Protein AF-A0A7W0TK00-F1 (afdb_monomer_lite)

Radius of gyration: 16.43 Å; chains: 1; bounding box: 36×16×45 Å

pLDDT: mean 95.7, std 5.64, range [63.34, 98.75]

Secondary structure (DSSP, 8-state):
--HHHHHHHHHHHHHHHHHHHHHHTTGGG-HHHHHHHHHHHHHHHHHHHHHHHHHHHHHHHHHH-----

Structure (mmCIF, N/CA/C/O backbone):
data_AF-A0A7W0TK00-F1
#
_entry.id   AF-A0A7W0TK00-F1
#
loop_
_atom_site.group_PDB
_atom_site.id
_atom_site.type_symbol
_atom_site.label_atom_id
_atom_site.label_alt_id
_atom_site.label_comp_id
_atom_site.label_asym_id
_atom_site.label_entity_id
_atom_site.label_seq_id
_atom_site.pdbx_PDB_ins_code
_atom_site.Cartn_x
_atom_site.Cartn_y
_atom_site.Cartn_z
_atom_site.occupancy
_atom_site.B_iso_or_equiv
_atom_site.au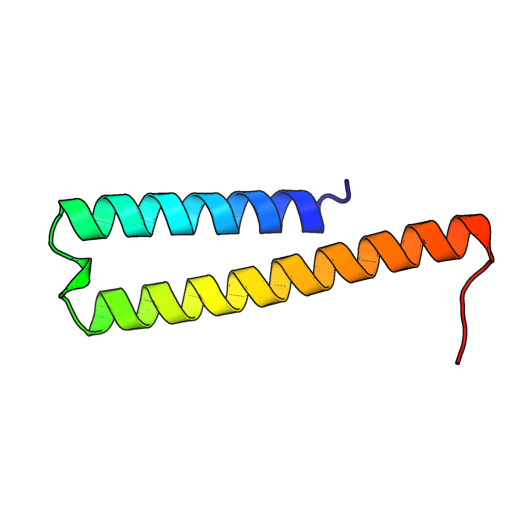th_seq_id
_atom_site.auth_comp_id
_atom_site.auth_asym_id
_atom_site.auth_atom_id
_atom_site.pdbx_PDB_model_num
ATOM 1 N N . MET A 1 1 ? -2.499 5.612 15.873 1.00 81.00 1 MET A N 1
ATOM 2 C CA . MET A 1 1 ? -2.737 4.891 14.617 1.00 81.00 1 MET A CA 1
ATOM 3 C C . MET A 1 1 ? -2.192 3.495 14.791 1.00 81.00 1 MET A C 1
ATOM 5 O O . MET A 1 1 ? -1.053 3.384 15.226 1.00 81.00 1 MET A O 1
ATOM 9 N N . SER A 1 2 ? -3.002 2.472 14.543 1.00 95.38 2 SER A N 1
ATOM 10 C CA . SER A 1 2 ? -2.600 1.071 14.648 1.00 95.38 2 SER A CA 1
ATOM 11 C C . SER A 1 2 ? -1.436 0.765 13.706 1.00 95.38 2 SER A C 1
ATOM 13 O O . SER A 1 2 ? -1.327 1.368 12.634 1.00 95.38 2 SER A O 1
ATOM 15 N N . ASP A 1 3 ? -0.588 -0.191 14.086 1.00 97.88 3 ASP A N 1
ATOM 16 C CA . ASP A 1 3 ? 0.565 -0.595 13.272 1.00 97.88 3 ASP A CA 1
ATOM 17 C C . ASP A 1 3 ? 0.131 -1.088 11.885 1.00 97.88 3 ASP A C 1
ATOM 19 O O . ASP A 1 3 ? 0.753 -0.744 10.882 1.00 97.88 3 ASP A O 1
AT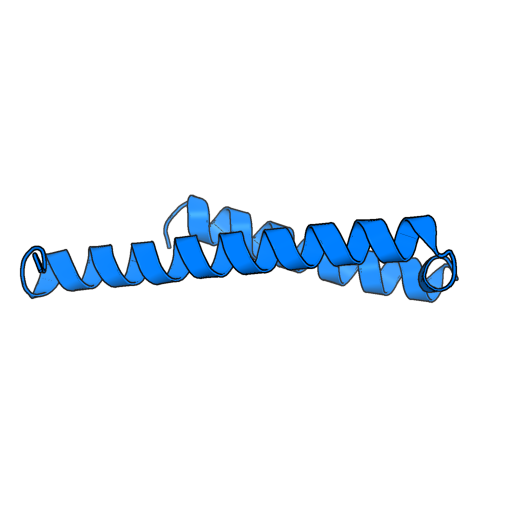OM 23 N N . ALA A 1 4 ? -0.996 -1.806 11.808 1.00 97.44 4 ALA A N 1
ATOM 24 C CA . ALA A 1 4 ? -1.583 -2.258 10.549 1.00 97.44 4 ALA A CA 1
ATOM 25 C C . ALA A 1 4 ? -1.977 -1.084 9.636 1.00 97.44 4 ALA A C 1
ATOM 27 O O . ALA A 1 4 ? -1.661 -1.096 8.447 1.00 97.44 4 ALA A O 1
ATOM 28 N N . LEU A 1 5 ? -2.619 -0.041 10.182 1.00 98.31 5 LEU A N 1
ATOM 29 C CA . LEU A 1 5 ? -2.986 1.133 9.387 1.00 98.31 5 LEU A CA 1
ATOM 30 C C . LEU A 1 5 ? -1.753 1.944 8.970 1.00 98.31 5 LEU A C 1
ATOM 32 O O . LEU A 1 5 ? -1.690 2.431 7.842 1.00 98.31 5 LEU A O 1
ATOM 36 N N . GLN A 1 6 ? -0.761 2.079 9.852 1.00 98.44 6 GLN A N 1
ATOM 37 C CA . GLN A 1 6 ? 0.499 2.756 9.534 1.00 98.44 6 GLN A CA 1
ATOM 38 C C . GLN A 1 6 ? 1.263 2.030 8.425 1.00 98.44 6 GLN A C 1
ATOM 40 O O . GLN A 1 6 ? 1.670 2.682 7.465 1.00 98.44 6 GLN A O 1
ATOM 45 N N . SER A 1 7 ? 1.406 0.708 8.514 1.00 98.44 7 SER A N 1
ATOM 46 C CA . SER A 1 7 ? 2.075 -0.103 7.493 1.00 98.44 7 SER A CA 1
ATOM 47 C C . SER A 1 7 ? 1.344 -0.041 6.149 1.00 98.44 7 SER A C 1
ATOM 49 O O . SER A 1 7 ? 1.969 0.288 5.144 1.00 98.44 7 SER A O 1
ATOM 51 N N . ALA A 1 8 ? 0.018 -0.224 6.126 1.00 98.31 8 ALA A N 1
ATOM 52 C CA . ALA A 1 8 ? -0.761 -0.143 4.888 1.00 98.31 8 ALA A CA 1
ATOM 53 C C . ALA A 1 8 ? -0.707 1.255 4.242 1.00 98.31 8 ALA A C 1
ATOM 55 O O . ALA A 1 8 ? -0.670 1.384 3.019 1.00 98.31 8 ALA A O 1
ATOM 56 N N . ARG A 1 9 ? -0.670 2.322 5.055 1.00 98.50 9 ARG A N 1
ATOM 57 C CA . ARG A 1 9 ? -0.530 3.700 4.560 1.00 98.50 9 ARG A CA 1
ATOM 58 C C . ARG A 1 9 ? 0.840 3.951 3.930 1.00 98.50 9 ARG A C 1
ATOM 60 O O . ARG A 1 9 ? 0.900 4.647 2.921 1.00 98.50 9 ARG A O 1
ATOM 67 N N . ILE A 1 10 ? 1.908 3.443 4.547 1.00 98.62 10 ILE A N 1
ATOM 68 C CA . ILE A 1 10 ? 3.278 3.552 4.025 1.00 98.62 10 ILE A CA 1
ATOM 69 C C . ILE A 1 10 ? 3.380 2.791 2.706 1.00 98.62 10 ILE A C 1
ATOM 71 O O . ILE A 1 10 ? 3.752 3.387 1.705 1.00 98.62 10 ILE A O 1
ATOM 75 N N . HIS A 1 11 ? 2.925 1.541 2.679 1.00 98.56 11 HIS A N 1
ATOM 76 C CA . HIS A 1 11 ? 2.970 0.711 1.480 1.00 98.56 11 HIS A CA 1
ATOM 77 C C . HIS A 1 11 ? 2.209 1.339 0.297 1.00 98.56 11 HIS A C 1
ATOM 79 O O . HIS A 1 11 ? 2.722 1.432 -0.813 1.00 98.56 11 HIS A O 1
ATOM 85 N N . LEU A 1 12 ? 1.015 1.896 0.537 1.00 98.50 12 LEU A N 1
ATOM 86 C CA . LEU A 1 12 ? 0.274 2.610 -0.507 1.00 98.50 12 LEU A CA 1
ATOM 87 C C . LEU A 1 12 ? 0.980 3.899 -0.979 1.00 98.50 12 LEU A C 1
ATOM 89 O O . LEU A 1 12 ? 0.739 4.354 -2.098 1.00 98.50 12 LEU A O 1
ATOM 93 N N . ALA A 1 13 ? 1.801 4.534 -0.137 1.00 98.62 13 ALA A N 1
ATOM 94 C CA . ALA A 1 13 ? 2.617 5.676 -0.544 1.00 98.62 13 ALA A CA 1
ATOM 95 C C . ALA A 1 13 ? 3.803 5.230 -1.411 1.00 98.62 13 ALA A C 1
ATOM 97 O O . ALA A 1 13 ? 4.021 5.825 -2.462 1.00 98.62 13 ALA A O 1
ATOM 98 N N . GLU A 1 14 ? 4.483 4.149 -1.029 1.00 98.75 14 GLU A N 1
ATOM 99 C CA . GLU A 1 14 ? 5.583 3.546 -1.794 1.00 98.75 14 GLU A CA 1
ATOM 100 C C . GLU A 1 14 ? 5.130 3.145 -3.205 1.00 98.75 14 GLU A C 1
ATOM 102 O O . GLU A 1 14 ? 5.762 3.534 -4.180 1.00 98.75 14 GLU A O 1
ATOM 107 N N . LEU A 1 15 ? 3.967 2.498 -3.347 1.00 98.56 15 LEU A N 1
ATOM 108 C CA . LEU A 1 15 ? 3.422 2.124 -4.663 1.00 98.56 15 LEU A CA 1
ATOM 109 C C . LEU A 1 15 ? 3.086 3.333 -5.550 1.00 98.56 15 LEU A C 1
ATOM 111 O O . LEU A 1 15 ? 3.165 3.269 -6.777 1.00 98.56 15 LEU A O 1
ATOM 115 N N . ARG A 1 16 ? 2.713 4.471 -4.950 1.00 98.38 16 ARG A N 1
ATOM 116 C CA . ARG A 1 16 ? 2.492 5.719 -5.701 1.00 98.38 16 ARG A CA 1
ATOM 117 C C . ARG A 1 16 ? 3.805 6.335 -6.168 1.00 98.38 16 ARG A C 1
ATOM 119 O O . ARG A 1 16 ? 3.846 6.894 -7.263 1.00 98.38 16 ARG A O 1
ATOM 126 N N . GLU A 1 17 ? 4.849 6.252 -5.348 1.00 98.56 17 GLU A N 1
ATOM 127 C CA . GLU A 1 17 ? 6.198 6.665 -5.735 1.00 98.56 17 GLU A CA 1
ATOM 128 C C . GLU A 1 17 ? 6.746 5.763 -6.844 1.00 98.56 17 GLU A C 1
ATOM 130 O O . GLU A 1 17 ? 7.273 6.272 -7.834 1.00 98.56 17 GLU A O 1
ATOM 135 N N . GLU A 1 18 ? 6.533 4.451 -6.743 1.00 98.25 18 GLU A N 1
ATOM 136 C CA . GLU A 1 18 ? 6.883 3.491 -7.786 1.00 98.25 18 GLU A CA 1
ATOM 137 C C . GLU A 1 18 ? 6.163 3.798 -9.099 1.00 98.25 18 GLU A C 1
ATOM 139 O O . GLU A 1 18 ? 6.812 3.899 -10.135 1.00 98.25 18 GLU A O 1
ATOM 144 N N . LEU A 1 19 ? 4.851 4.054 -9.074 1.00 97.81 19 LEU A N 1
ATOM 145 C CA . LEU A 1 19 ? 4.108 4.444 -10.275 1.00 97.81 19 LEU A CA 1
ATOM 146 C C . LEU A 1 19 ? 4.683 5.710 -10.925 1.00 97.81 19 LEU A C 1
ATOM 148 O O . LEU A 1 19 ? 4.811 5.780 -12.152 1.00 97.81 19 LEU A O 1
ATOM 152 N N . ALA A 1 20 ? 5.041 6.714 -10.121 1.00 98.12 20 ALA A N 1
ATOM 153 C CA . ALA A 1 20 ? 5.665 7.930 -10.628 1.00 98.12 20 ALA A CA 1
ATOM 154 C C . ALA A 1 20 ? 7.032 7.632 -11.269 1.00 98.12 20 ALA A C 1
ATOM 156 O O . ALA A 1 20 ? 7.305 8.094 -12.379 1.00 98.12 20 ALA A O 1
ATOM 157 N N . ALA A 1 21 ? 7.863 6.816 -10.618 1.00 98.06 21 ALA A N 1
ATOM 158 C CA . ALA A 1 21 ? 9.163 6.402 -11.137 1.00 98.06 21 ALA A CA 1
ATOM 159 C C . ALA A 1 21 ? 9.039 5.568 -12.424 1.00 98.06 21 ALA A C 1
ATOM 161 O O . ALA A 1 21 ? 9.728 5.842 -13.406 1.00 98.06 21 ALA A O 1
ATOM 162 N N . ALA A 1 22 ? 8.117 4.608 -12.461 1.00 97.38 22 ALA A N 1
ATOM 163 C CA . ALA A 1 22 ? 7.838 3.775 -13.623 1.00 97.38 22 ALA A CA 1
ATOM 164 C C . ALA A 1 22 ? 7.341 4.593 -14.817 1.00 97.38 22 ALA A C 1
ATOM 166 O O . ALA A 1 22 ? 7.733 4.332 -15.954 1.00 97.38 22 ALA A O 1
ATOM 167 N N . THR A 1 23 ? 6.521 5.614 -14.563 1.00 97.19 23 THR A N 1
ATOM 168 C CA . THR A 1 23 ? 6.070 6.553 -15.597 1.00 97.19 23 THR A CA 1
ATOM 169 C C . THR A 1 23 ? 7.254 7.320 -16.185 1.00 97.19 23 THR A C 1
ATOM 171 O O . THR A 1 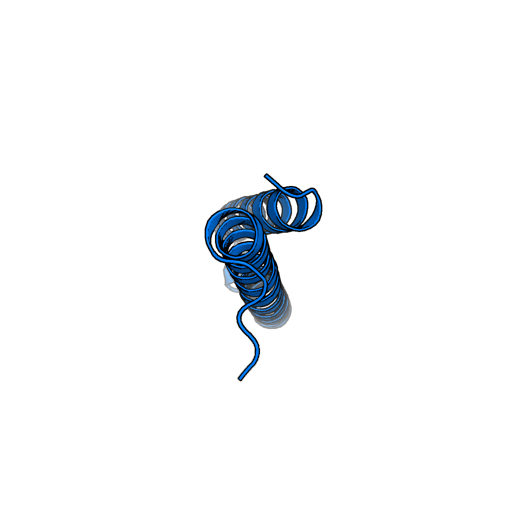23 ? 7.396 7.389 -17.403 1.00 97.19 23 THR A O 1
ATOM 174 N N . LEU A 1 24 ? 8.151 7.842 -15.341 1.00 97.88 24 LEU A N 1
ATOM 175 C CA . LEU A 1 24 ? 9.358 8.543 -15.796 1.00 97.88 24 LEU A CA 1
ATOM 176 C C . LEU A 1 24 ? 10.330 7.625 -16.554 1.00 97.88 24 LEU A C 1
ATOM 178 O O . LEU A 1 24 ? 11.024 8.083 -17.459 1.00 97.88 24 LEU A O 1
ATOM 182 N N . ALA A 1 25 ? 10.369 6.342 -16.201 1.00 96.88 25 ALA A N 1
ATOM 183 C CA . ALA A 1 25 ? 11.205 5.336 -16.848 1.00 96.88 25 ALA A CA 1
ATOM 184 C C . ALA A 1 25 ? 10.586 4.733 -18.126 1.00 96.88 25 ALA A C 1
ATOM 186 O O . ALA A 1 25 ? 11.239 3.926 -18.785 1.00 96.88 25 ALA A O 1
ATOM 187 N N . GLY A 1 26 ? 9.339 5.078 -18.475 1.00 95.75 26 GLY A N 1
ATOM 188 C CA . GLY A 1 26 ? 8.608 4.466 -19.595 1.00 95.75 26 GLY A CA 1
ATOM 189 C C . GLY A 1 26 ? 8.158 3.018 -19.343 1.00 95.75 26 GLY A C 1
ATOM 190 O O . GLY A 1 26 ? 7.703 2.341 -20.260 1.00 95.75 26 GLY A O 1
ATOM 191 N N . LEU A 1 27 ? 8.265 2.530 -18.104 1.00 95.31 27 LEU A N 1
ATOM 192 C CA . LEU A 1 27 ? 7.812 1.194 -17.702 1.00 95.31 27 LEU A CA 1
ATOM 193 C C . LEU A 1 27 ? 6.294 1.119 -17.519 1.00 95.31 27 LEU A C 1
ATOM 195 O O . LEU A 1 27 ? 5.728 0.033 -17.600 1.00 95.31 27 LEU A O 1
ATOM 199 N N . ALA A 1 28 ? 5.622 2.258 -17.328 1.00 89.81 28 ALA A N 1
ATOM 200 C CA . ALA A 1 28 ? 4.163 2.311 -17.234 1.00 89.81 28 ALA A CA 1
ATOM 201 C C . ALA A 1 28 ? 3.455 1.788 -18.504 1.00 89.81 28 ALA A C 1
ATOM 203 O O . ALA A 1 28 ? 2.341 1.274 -18.413 1.00 89.81 28 ALA A O 1
ATOM 204 N N . ASP A 1 29 ? 4.115 1.855 -19.665 1.00 90.69 29 ASP A N 1
ATOM 205 C CA . ASP A 1 29 ? 3.594 1.329 -20.931 1.00 90.69 29 ASP A CA 1
ATOM 206 C C . ASP A 1 29 ? 3.851 -0.179 -21.105 1.00 90.69 29 ASP A C 1
ATOM 208 O O . ASP A 1 29 ? 3.298 -0.802 -22.013 1.00 90.69 29 ASP A O 1
ATOM 212 N N . HIS A 1 30 ? 4.679 -0.793 -20.250 1.00 97.44 30 HIS A N 1
ATOM 213 C CA . HIS A 1 30 ? 4.965 -2.222 -20.310 1.00 97.44 30 HIS A CA 1
ATOM 214 C C . HIS A 1 30 ? 3.794 -3.018 -19.700 1.00 97.44 30 HIS A C 1
ATOM 216 O O . HIS A 1 30 ? 3.620 -2.988 -18.480 1.00 97.44 30 HIS A O 1
ATOM 222 N N . PRO A 1 31 ? 3.025 -3.802 -20.486 1.00 95.88 31 PRO A N 1
ATOM 223 C CA . PRO A 1 31 ? 1.729 -4.330 -20.043 1.00 95.88 31 PRO A CA 1
ATOM 224 C C . PRO A 1 31 ? 1.784 -5.238 -18.813 1.00 95.88 31 PRO A C 1
ATOM 226 O O . PRO A 1 31 ? 0.898 -5.171 -17.973 1.00 95.88 31 PRO A O 1
ATOM 229 N N . ALA A 1 32 ? 2.812 -6.088 -18.698 1.00 97.00 32 ALA A N 1
ATOM 230 C CA . ALA A 1 32 ? 2.938 -6.981 -17.543 1.00 97.00 32 ALA A CA 1
ATOM 231 C C . ALA A 1 32 ? 3.245 -6.197 -16.256 1.00 97.00 32 ALA A C 1
ATOM 233 O O . ALA A 1 32 ? 2.552 -6.342 -15.263 1.00 97.00 32 ALA A O 1
ATOM 234 N N . TYR A 1 33 ? 4.220 -5.288 -16.318 1.00 96.44 33 TYR A N 1
ATOM 235 C CA . TYR A 1 33 ? 4.608 -4.440 -15.197 1.00 96.44 33 TYR A CA 1
ATOM 236 C C . TYR A 1 33 ? 3.456 -3.542 -14.728 1.00 96.44 33 TYR A C 1
ATOM 238 O O . TYR A 1 33 ? 3.195 -3.438 -13.534 1.00 96.44 33 TYR A O 1
ATOM 246 N N . SER A 1 34 ? 2.735 -2.906 -15.658 1.00 96.38 34 SER A N 1
ATOM 247 C CA . SER A 1 34 ? 1.609 -2.046 -15.294 1.00 96.38 34 SER A CA 1
ATOM 248 C C . SER A 1 34 ? 0.411 -2.827 -14.757 1.00 96.38 34 SER A C 1
ATOM 250 O O . SER A 1 34 ? -0.268 -2.315 -13.869 1.00 96.38 34 SER A O 1
ATOM 252 N N . ALA A 1 35 ? 0.169 -4.052 -15.235 1.00 98.06 35 ALA A N 1
ATOM 253 C CA . ALA A 1 35 ? -0.846 -4.936 -14.669 1.00 98.06 35 ALA A CA 1
ATOM 254 C C . ALA A 1 35 ? -0.493 -5.358 -13.235 1.00 98.06 35 ALA A C 1
ATOM 256 O O . ALA A 1 35 ? -1.330 -5.205 -12.346 1.00 98.06 35 ALA A O 1
ATOM 257 N N . ASP A 1 36 ? 0.747 -5.795 -13.003 1.00 98.25 36 ASP A N 1
ATOM 258 C CA . ASP A 1 36 ? 1.221 -6.214 -11.680 1.00 98.25 36 ASP A CA 1
ATOM 259 C C . ASP A 1 36 ? 1.137 -5.051 -10.673 1.00 98.25 36 ASP A C 1
ATOM 261 O O . ASP A 1 36 ? 0.545 -5.186 -9.601 1.00 98.25 36 ASP A O 1
ATOM 265 N N . LEU A 1 37 ? 1.624 -3.860 -11.050 1.00 97.81 37 LEU A N 1
ATOM 266 C CA . LEU A 1 37 ? 1.586 -2.673 -10.187 1.00 97.81 37 LEU A CA 1
ATOM 267 C C . LEU A 1 37 ? 0.150 -2.200 -9.892 1.00 97.81 37 LEU A C 1
ATOM 269 O O . LEU A 1 37 ? -0.143 -1.696 -8.805 1.00 97.81 37 LEU A O 1
ATOM 273 N N . GLN A 1 38 ? -0.770 -2.340 -10.852 1.00 98.06 38 GLN A N 1
ATOM 274 C CA . GLN A 1 38 ? -2.186 -2.032 -10.634 1.00 98.06 38 GLN A CA 1
ATOM 275 C C . GLN A 1 38 ? -2.844 -3.020 -9.672 1.00 98.06 38 GLN A C 1
ATOM 277 O O . GLN A 1 38 ? -3.611 -2.590 -8.806 1.00 98.06 38 GLN A O 1
ATOM 282 N N . GLU A 1 39 ? -2.548 -4.313 -9.812 1.00 98.50 39 GLU A N 1
ATOM 283 C CA . GLU A 1 39 ? -3.046 -5.344 -8.907 1.00 98.50 39 GLU A CA 1
ATOM 284 C C . GLU A 1 39 ? -2.560 -5.090 -7.476 1.00 98.50 39 GLU A C 1
ATOM 286 O O . GLU A 1 39 ? -3.373 -5.030 -6.550 1.00 98.50 39 GLU A O 1
ATOM 291 N N . GLU A 1 40 ? -1.261 -4.851 -7.295 1.00 98.56 40 GLU A N 1
ATOM 292 C CA . GLU A 1 40 ? -0.677 -4.583 -5.980 1.00 98.56 40 GLU A CA 1
ATOM 293 C C . GLU A 1 40 ? -1.255 -3.307 -5.349 1.00 98.56 40 GLU A C 1
ATOM 295 O O . GLU A 1 40 ? -1.644 -3.296 -4.178 1.00 98.56 40 GLU A O 1
ATOM 300 N N . MET A 1 41 ? -1.427 -2.240 -6.137 1.00 98.50 41 MET A N 1
ATOM 301 C CA . MET A 1 41 ? -2.044 -1.005 -5.652 1.00 98.50 41 MET A CA 1
ATOM 302 C C . MET A 1 41 ? -3.506 -1.201 -5.228 1.00 98.50 41 MET A C 1
ATOM 304 O O . MET A 1 41 ? -3.954 -0.553 -4.276 1.00 98.50 41 MET A O 1
ATOM 308 N N . GLU A 1 42 ? -4.256 -2.087 -5.883 1.00 98.69 42 GLU A N 1
ATOM 309 C CA . GLU A 1 42 ? -5.619 -2.418 -5.464 1.00 98.69 42 GLU A CA 1
ATOM 310 C C . GLU A 1 42 ? -5.632 -3.235 -4.166 1.00 98.69 42 GLU A C 1
ATOM 312 O O . GLU A 1 42 ? -6.366 -2.902 -3.230 1.00 98.69 42 GLU A O 1
ATOM 317 N N . GLN A 1 43 ? -4.753 -4.230 -4.041 1.00 98.62 43 GLN A N 1
ATOM 318 C CA . GLN A 1 43 ? -4.591 -4.997 -2.802 1.00 98.62 43 GLN A CA 1
ATOM 319 C C . GLN A 1 43 ? -4.209 -4.085 -1.621 1.00 98.62 43 GLN A C 1
ATOM 321 O O . GLN A 1 43 ? -4.815 -4.162 -0.546 1.00 98.62 43 GLN A O 1
ATOM 326 N N . ALA A 1 44 ? -3.279 -3.149 -1.830 1.00 98.56 44 ALA A N 1
ATOM 327 C CA . ALA A 1 44 ? -2.867 -2.177 -0.822 1.00 98.56 44 ALA A CA 1
ATOM 328 C C . ALA A 1 44 ? -4.013 -1.236 -0.401 1.00 98.56 44 ALA A C 1
ATOM 330 O O . ALA A 1 44 ? -4.145 -0.906 0.783 1.00 98.56 44 ALA A O 1
ATOM 331 N N . ARG A 1 45 ? -4.892 -0.828 -1.330 1.00 98.62 45 ARG A N 1
ATOM 332 C CA . ARG A 1 45 ? -6.091 -0.025 -1.010 1.00 98.62 45 ARG A CA 1
ATOM 333 C C . ARG A 1 45 ? -7.087 -0.792 -0.154 1.00 98.62 45 ARG A C 1
ATOM 335 O O . ARG A 1 45 ? -7.623 -0.224 0.805 1.00 98.62 45 ARG A O 1
ATOM 342 N N . VAL A 1 46 ? -7.324 -2.063 -0.474 1.00 98.62 46 VAL A N 1
ATOM 343 C CA . VAL A 1 46 ? -8.191 -2.940 0.323 1.00 98.62 46 VAL A CA 1
ATOM 344 C C . VAL A 1 46 ? -7.615 -3.104 1.729 1.00 98.62 46 VAL A C 1
ATOM 346 O O . VAL A 1 46 ? -8.337 -2.894 2.706 1.00 98.62 46 VAL A O 1
ATOM 349 N N . ALA A 1 47 ? -6.313 -3.378 1.850 1.00 98.38 47 ALA A N 1
ATOM 350 C CA . ALA A 1 47 ? -5.632 -3.508 3.139 1.00 98.38 47 ALA A CA 1
ATOM 351 C C . ALA A 1 47 ? -5.718 -2.222 3.978 1.00 98.38 47 ALA A C 1
ATOM 353 O O . ALA A 1 47 ? -6.084 -2.270 5.155 1.00 98.38 47 ALA A O 1
ATOM 354 N N . TYR A 1 48 ? -5.459 -1.061 3.368 1.00 98.56 48 TYR A N 1
ATOM 355 C CA . TYR A 1 48 ? -5.598 0.238 4.029 1.00 98.56 48 TYR A CA 1
ATOM 356 C C . TYR A 1 48 ? -7.028 0.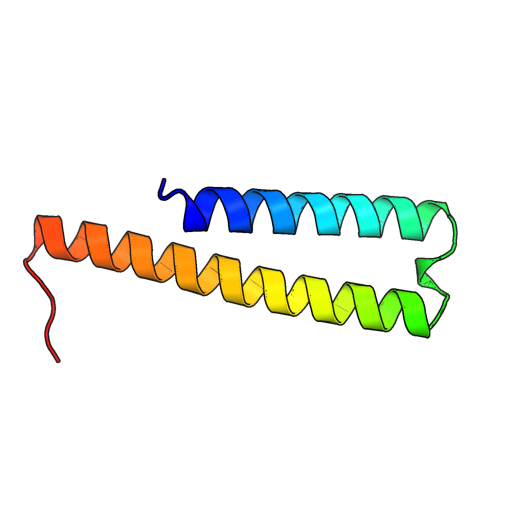470 4.528 1.00 98.56 48 TYR A C 1
ATOM 358 O O . TYR A 1 48 ? -7.232 0.846 5.682 1.00 98.56 48 TYR A O 1
ATOM 366 N N . THR A 1 49 ? -8.024 0.203 3.681 1.00 98.56 49 THR A N 1
ATOM 367 C CA . THR A 1 49 ? -9.442 0.390 4.021 1.00 98.56 49 THR A CA 1
ATOM 368 C C . THR A 1 49 ? -9.857 -0.522 5.171 1.00 98.56 49 THR A C 1
ATOM 370 O O . THR A 1 49 ? -10.472 -0.061 6.133 1.00 98.56 49 THR A O 1
ATOM 373 N N . ALA A 1 50 ? -9.477 -1.800 5.117 1.00 98.31 50 ALA A N 1
ATOM 374 C CA . ALA A 1 50 ? -9.765 -2.766 6.169 1.00 98.31 50 ALA A CA 1
ATOM 375 C C . ALA A 1 50 ? -9.126 -2.357 7.505 1.00 98.31 50 ALA A C 1
ATOM 377 O O . ALA A 1 50 ? -9.799 -2.377 8.540 1.00 98.31 50 ALA A O 1
ATOM 378 N N . ALA A 1 51 ? -7.862 -1.923 7.491 1.00 98.38 51 ALA A N 1
ATOM 379 C CA . ALA A 1 51 ? -7.167 -1.449 8.684 1.00 98.38 51 ALA A CA 1
ATOM 380 C C . ALA A 1 51 ? -7.80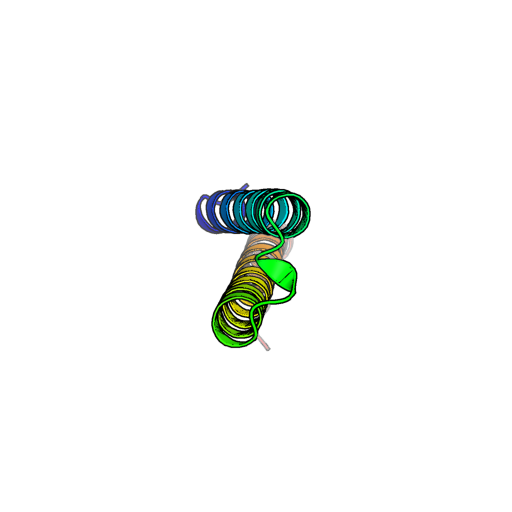5 -0.169 9.254 1.00 98.38 51 ALA A C 1
ATOM 382 O O . ALA A 1 51 ? -8.016 -0.072 10.464 1.00 98.38 51 ALA A O 1
ATOM 383 N N . ALA A 1 52 ? -8.178 0.783 8.394 1.00 98.38 52 ALA A N 1
ATOM 384 C CA . ALA A 1 52 ? -8.804 2.039 8.800 1.00 98.38 52 ALA A CA 1
ATOM 385 C C . ALA A 1 52 ? -10.181 1.811 9.436 1.00 98.38 52 ALA A C 1
ATOM 387 O O . ALA A 1 52 ? -10.458 2.310 10.527 1.00 98.38 52 ALA A O 1
ATOM 388 N N . VAL A 1 53 ? -11.039 1.015 8.791 1.00 97.81 53 VAL A N 1
ATOM 389 C CA . VAL A 1 53 ? -12.374 0.692 9.316 1.00 97.81 53 VAL A CA 1
ATOM 390 C C . VAL A 1 53 ? -12.272 -0.097 10.623 1.00 97.81 53 VAL A C 1
ATOM 392 O O . VAL A 1 53 ? -13.041 0.166 11.550 1.00 97.81 53 VAL A O 1
ATOM 395 N N . SER A 1 54 ? -11.303 -1.009 10.733 1.00 96.56 54 SER A N 1
ATOM 396 C CA . SER A 1 54 ? -11.049 -1.761 11.968 1.00 96.56 54 SER A CA 1
ATOM 397 C C . SER A 1 54 ? -10.613 -0.850 13.119 1.00 96.56 54 SER A C 1
ATOM 399 O O . SER A 1 54 ? -11.127 -0.983 14.228 1.00 96.56 54 SER A O 1
ATOM 401 N N . GLU A 1 55 ? -9.726 0.119 12.872 1.00 96.88 55 GLU A N 1
ATOM 402 C CA . GLU A 1 55 ? -9.319 1.094 13.892 1.00 96.88 55 GLU A CA 1
ATOM 403 C C . GLU A 1 55 ? -10.493 1.988 14.328 1.00 96.88 55 GLU A C 1
ATOM 405 O O . GLU A 1 55 ? -10.711 2.193 15.523 1.00 96.88 55 GLU A O 1
ATOM 410 N N . ILE A 1 56 ? -11.316 2.449 13.381 1.00 96.00 56 ILE A N 1
ATOM 411 C CA . ILE A 1 56 ? -12.541 3.203 13.691 1.00 96.00 56 ILE A CA 1
ATOM 412 C C . ILE A 1 56 ? -13.496 2.359 14.544 1.00 96.00 56 ILE A C 1
ATOM 414 O O . ILE A 1 56 ? -14.080 2.865 15.504 1.00 96.00 56 ILE A O 1
ATOM 418 N N . ALA A 1 57 ? -13.670 1.076 14.216 1.00 95.06 57 ALA A N 1
ATOM 419 C CA . ALA A 1 57 ? -14.494 0.164 15.002 1.00 95.06 57 ALA A CA 1
ATOM 420 C C . ALA A 1 57 ? -13.939 -0.029 16.421 1.00 95.06 57 ALA A C 1
ATOM 422 O O . ALA A 1 57 ? -14.716 -0.006 17.377 1.00 95.06 57 ALA A O 1
ATOM 423 N N . ALA A 1 58 ? -12.617 -0.131 16.575 1.00 93.81 58 ALA A N 1
ATOM 424 C CA . ALA A 1 58 ? -11.966 -0.220 17.878 1.00 93.81 58 ALA A CA 1
ATOM 425 C C . ALA A 1 58 ? -12.195 1.045 18.723 1.00 93.81 58 ALA A C 1
ATOM 427 O O . ALA A 1 58 ? -12.583 0.938 19.887 1.00 93.81 58 ALA A O 1
ATOM 42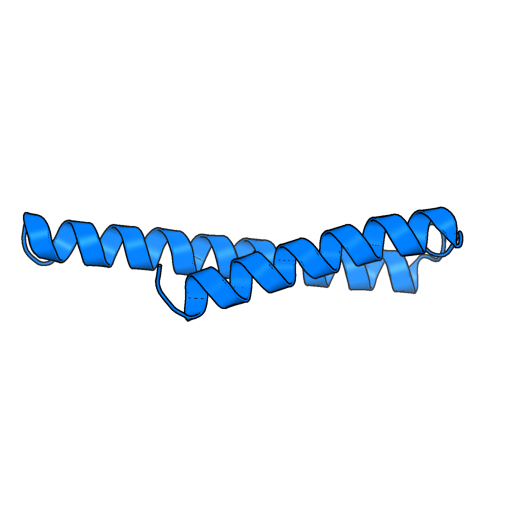8 N N . PHE A 1 59 ? -12.038 2.242 18.149 1.00 95.00 59 PHE A N 1
ATOM 429 C CA . PHE A 1 59 ? -12.336 3.490 18.862 1.00 95.00 59 PHE A CA 1
ATOM 430 C C . PHE A 1 59 ? -13.817 3.622 19.216 1.00 95.00 59 PHE A C 1
ATOM 432 O O . PHE A 1 59 ? -14.156 4.002 20.336 1.00 95.00 59 PHE A O 1
ATOM 439 N N . ARG A 1 60 ? -14.717 3.247 18.303 1.00 94.94 60 ARG A N 1
ATOM 440 C CA . ARG A 1 60 ? -16.158 3.236 18.575 1.00 94.94 60 ARG A CA 1
ATOM 441 C C . ARG A 1 60 ? -16.504 2.301 19.734 1.00 94.94 60 ARG A C 1
ATOM 443 O O . ARG A 1 60 ? -17.301 2.677 20.590 1.00 94.94 60 ARG A O 1
ATOM 450 N N . ALA A 1 61 ? -15.867 1.132 19.802 1.00 94.69 61 ALA A N 1
ATOM 451 C CA . ALA A 1 61 ? -16.059 0.184 20.894 1.00 94.69 61 ALA A CA 1
ATOM 452 C C . ALA A 1 61 ? -15.570 0.716 22.252 1.00 94.69 61 ALA A C 1
ATOM 454 O O . ALA A 1 61 ? -16.187 0.425 23.272 1.00 94.69 61 ALA A O 1
ATOM 455 N N . GLN A 1 62 ? -14.509 1.529 22.279 1.00 94.12 62 GLN A N 1
ATOM 456 C CA . GLN A 1 62 ? -14.034 2.173 23.512 1.00 94.12 62 GLN A CA 1
ATOM 457 C C . GLN A 1 62 ? -15.022 3.218 24.048 1.00 94.12 62 GLN A C 1
ATOM 459 O O . GLN A 1 62 ? -15.130 3.392 25.258 1.00 94.12 62 GLN A O 1
ATOM 464 N N . ILE A 1 63 ? -15.748 3.903 23.160 1.00 95.06 63 ILE A N 1
ATOM 465 C CA . ILE A 1 63 ? -16.693 4.966 23.533 1.00 95.06 63 ILE A CA 1
ATOM 466 C C . ILE A 1 63 ? -18.074 4.399 23.878 1.00 95.06 63 ILE A C 1
ATOM 468 O O . ILE A 1 63 ? -18.707 4.845 24.831 1.00 95.06 63 ILE A O 1
ATOM 472 N N . SER A 1 64 ? -18.569 3.444 23.090 1.00 92.75 64 SER A N 1
ATOM 473 C CA . SER A 1 64 ? -19.968 2.989 23.143 1.00 92.75 64 SER A CA 1
ATOM 474 C C . SER A 1 64 ? -20.132 1.522 23.545 1.00 92.75 64 SER A C 1
ATOM 476 O O . SER A 1 64 ? -21.253 1.019 23.554 1.00 92.75 64 SER A O 1
ATOM 478 N N . GLY A 1 65 ? -19.036 0.833 23.869 1.00 89.69 65 GLY A N 1
ATOM 479 C CA . GLY A 1 65 ? -19.004 -0.622 23.989 1.00 89.69 65 GLY A CA 1
ATOM 480 C C . GLY A 1 65 ? -18.987 -1.320 22.618 1.00 89.69 65 GLY A C 1
ATOM 481 O O . GLY A 1 65 ? -19.282 -0.694 21.593 1.00 89.69 65 GLY A O 1
ATOM 482 N N . PRO A 1 66 ? -18.625 -2.617 22.559 1.00 83.88 66 PRO A N 1
ATOM 483 C CA . PRO A 1 66 ? -18.655 -3.385 21.319 1.00 83.88 66 PRO A CA 1
ATOM 484 C C . PRO A 1 66 ? -20.048 -3.356 20.687 1.00 83.88 66 PRO A C 1
ATOM 486 O O . PRO A 1 66 ? -21.032 -3.755 21.308 1.00 83.88 66 PRO A O 1
ATOM 489 N N . GLN A 1 67 ? -20.131 -2.895 19.440 1.00 82.88 67 GLN A N 1
ATOM 490 C CA . GLN A 1 67 ? -21.369 -2.967 18.674 1.00 82.88 67 GLN A CA 1
ATOM 491 C C . GLN A 1 67 ? -21.505 -4.377 18.112 1.00 82.88 67 GLN A C 1
ATOM 493 O O . GLN A 1 67 ? -20.817 -4.740 17.159 1.00 82.88 67 GLN A O 1
ATOM 498 N N . VAL A 1 68 ? -22.362 -5.164 18.753 1.00 80.81 68 VAL A N 1
ATOM 499 C CA . VAL A 1 68 ? -22.742 -6.506 18.316 1.00 80.81 68 VAL A CA 1
ATOM 500 C C . VAL A 1 68 ? -24.051 -6.402 17.535 1.00 80.81 68 VAL A C 1
ATOM 502 O O . VAL A 1 68 ? -25.012 -5.799 18.013 1.00 80.81 68 VAL A O 1
ATOM 505 N N . GLY A 1 69 ? -24.053 -6.922 16.311 1.00 63.34 69 GLY A N 1
ATOM 506 C CA . GLY A 1 69 ? -25.207 -7.024 15.420 1.00 63.34 69 GLY A CA 1
ATOM 507 C C . GLY A 1 69 ? -25.265 -8.423 14.843 1.00 63.34 69 GLY A C 1
ATOM 508 O O . GLY A 1 69 ? -24.171 -8.952 14.543 1.00 63.34 69 GLY A O 1
#

Foldseek 3Di:
DDPQLVVLVVQLVVLVVVCVVCVVVVVCVVVVSVVVSVVSNVVSVVSNVVVVVVVVQVVCCVVPNRDDD

Sequence (69 aa):
MSDALQSARIHLAELREELAAATLAGLADHPAYSADLQEEMEQARVAYTAAAVSEIAAFRAQISGPQVG